Protein AF-U6B4I3-F1 (afdb_monomer_lite)

Sequence (49 aa):
MDNVSFHKRDDILHALEKAGHQVEFLPPYSPDLNNIEHKWEQAKRKKGE

Radius of gyration: 14.2 Å; chains: 1; bounding box: 20×22×41 Å

Organism: NCBI:txid1261131

pLDDT: mean 89.5, std 8.9, range [52.44, 97.69]

Structure (mmCIF, N/CA/C/O backbone):
data_AF-U6B4I3-F1
#
_entry.id   AF-U6B4I3-F1
#
loop_
_atom_site.group_PDB
_atom_site.id
_atom_site.type_symbol
_atom_site.label_atom_id
_atom_site.label_alt_id
_atom_site.label_comp_id
_atom_site.label_asym_id
_atom_site.label_entity_id
_atom_site.label_seq_id
_atom_site.pdbx_PDB_ins_code
_atom_site.Cartn_x
_atom_site.Cartn_y
_atom_site.Cartn_z
_atom_site.occupancy
_atom_site.B_iso_or_equiv
_atom_site.auth_seq_id
_atom_site.auth_comp_id
_atom_site.auth_asym_id
_atom_site.auth_atom_id
_atom_site.pdbx_PDB_model_num
ATOM 1 N N . MET A 1 1 ? -4.569 1.937 -1.457 1.00 91.62 1 MET A N 1
ATOM 2 C CA . MET A 1 1 ? -3.458 1.251 -0.764 1.00 91.62 1 MET A CA 1
ATOM 3 C C . MET A 1 1 ? -2.558 2.306 -0.150 1.00 91.62 1 MET A C 1
ATOM 5 O O . MET A 1 1 ? -2.373 3.349 -0.774 1.00 91.62 1 MET A O 1
ATOM 9 N N . ASP A 1 2 ? -2.037 2.089 1.056 1.00 90.81 2 ASP A N 1
ATOM 10 C CA . ASP A 1 2 ? -1.041 3.012 1.604 1.00 90.81 2 ASP A CA 1
ATOM 11 C C . ASP A 1 2 ? 0.287 2.936 0.811 1.00 90.81 2 ASP A C 1
ATOM 13 O O . ASP A 1 2 ? 0.457 2.128 -0.106 1.00 90.81 2 ASP A O 1
ATOM 17 N N . ASN A 1 3 ? 1.218 3.840 1.114 1.00 90.56 3 ASN A N 1
ATOM 18 C CA . ASN A 1 3 ? 2.454 4.007 0.346 1.00 90.56 3 ASN A CA 1
ATOM 19 C C . ASN A 1 3 ? 3.621 3.128 0.813 1.00 90.56 3 ASN A C 1
ATOM 21 O O . ASN A 1 3 ? 4.759 3.388 0.403 1.00 90.56 3 ASN A O 1
ATOM 25 N N . VAL A 1 4 ? 3.388 2.126 1.666 1.00 89.94 4 VAL A N 1
ATOM 26 C CA . VAL A 1 4 ? 4.494 1.349 2.231 1.00 89.94 4 VAL A CA 1
ATOM 27 C C . VAL A 1 4 ? 5.207 0.558 1.127 1.00 89.94 4 VAL A C 1
ATOM 29 O O . VAL A 1 4 ? 4.585 0.037 0.202 1.00 89.94 4 VAL A O 1
ATOM 32 N N . SER A 1 5 ? 6.541 0.497 1.195 1.00 91.44 5 SER A N 1
ATOM 33 C CA . SER A 1 5 ? 7.402 -0.007 0.114 1.00 91.44 5 SER A CA 1
ATOM 34 C C . SER A 1 5 ? 7.051 -1.421 -0.344 1.00 91.44 5 SER A C 1
ATOM 36 O O . SER A 1 5 ? 7.130 -1.714 -1.535 1.00 91.44 5 SER A O 1
ATOM 38 N N . PHE A 1 6 ? 6.603 -2.290 0.566 1.00 92.00 6 PHE A N 1
ATOM 39 C CA . PHE A 1 6 ? 6.208 -3.645 0.200 1.00 92.00 6 PHE A CA 1
ATOM 40 C C . PHE A 1 6 ? 4.936 -3.696 -0.652 1.00 92.00 6 PHE A C 1
ATOM 42 O O . PHE A 1 6 ? 4.826 -4.615 -1.445 1.00 92.00 6 PHE A O 1
ATOM 49 N N . HIS A 1 7 ? 4.029 -2.715 -0.592 1.00 92.25 7 HIS A N 1
ATOM 50 C CA . HIS A 1 7 ? 2.862 -2.660 -1.485 1.00 92.25 7 HIS A CA 1
ATOM 51 C C . HIS A 1 7 ? 3.203 -2.282 -2.930 1.00 92.25 7 HIS A C 1
ATOM 53 O O . HIS A 1 7 ? 2.359 -2.418 -3.812 1.00 92.25 7 HIS A O 1
ATOM 59 N N . LYS A 1 8 ? 4.429 -1.810 -3.177 1.00 93.06 8 LYS A N 1
ATOM 60 C CA . LYS A 1 8 ? 4.913 -1.392 -4.499 1.00 93.06 8 LYS A CA 1
ATOM 61 C C . LYS A 1 8 ? 5.775 -2.450 -5.182 1.00 93.06 8 LYS A C 1
ATOM 63 O O . LYS A 1 8 ? 6.384 -2.160 -6.202 1.00 93.06 8 LYS A O 1
ATOM 68 N N . ARG A 1 9 ? 5.872 -3.655 -4.613 1.00 96.12 9 ARG A N 1
ATOM 69 C CA . ARG A 1 9 ? 6.603 -4.749 -5.252 1.00 96.12 9 ARG A CA 1
ATOM 70 C C . ARG A 1 9 ? 5.864 -5.216 -6.504 1.00 96.12 9 ARG A C 1
ATOM 72 O O . ARG A 1 9 ? 4.654 -5.439 -6.461 1.00 96.12 9 ARG A O 1
ATOM 79 N N . ASP A 1 10 ? 6.614 -5.435 -7.577 1.00 95.62 10 ASP A N 1
ATOM 80 C CA . ASP A 1 10 ? 6.059 -5.824 -8.877 1.00 95.62 10 ASP A CA 1
ATOM 81 C C . ASP A 1 10 ? 5.287 -7.146 -8.827 1.00 95.62 10 ASP A C 1
ATOM 83 O O . ASP A 1 10 ? 4.279 -7.302 -9.508 1.00 95.62 10 ASP A O 1
ATOM 87 N N . ASP A 1 11 ? 5.711 -8.099 -7.994 1.00 96.38 11 ASP A N 1
ATOM 88 C CA . ASP A 1 11 ? 5.024 -9.385 -7.852 1.00 96.38 11 ASP A CA 1
ATOM 89 C C . ASP A 1 11 ? 3.606 -9.234 -7.282 1.00 96.38 11 ASP A C 1
ATOM 91 O O . ASP A 1 11 ? 2.676 -9.901 -7.739 1.00 96.38 11 ASP A O 1
ATOM 95 N N . ILE A 1 12 ? 3.421 -8.313 -6.336 1.00 95.50 12 ILE A N 1
ATOM 96 C CA . ILE A 1 12 ? 2.113 -7.993 -5.760 1.00 95.50 12 ILE A CA 1
ATOM 97 C C . ILE A 1 12 ? 1.246 -7.245 -6.775 1.00 95.50 12 ILE A C 1
ATOM 99 O O . ILE A 1 12 ? 0.073 -7.582 -6.938 1.00 95.50 12 ILE A O 1
ATOM 103 N N . LEU A 1 13 ? 1.811 -6.259 -7.478 1.00 96.31 13 LEU A N 1
ATOM 104 C CA . LEU A 1 13 ? 1.077 -5.488 -8.484 1.00 96.31 13 LEU A CA 1
ATOM 105 C C . LEU A 1 13 ? 0.610 -6.371 -9.646 1.00 96.31 13 LEU A C 1
ATOM 107 O O . LEU A 1 13 ? -0.566 -6.324 -10.001 1.00 96.31 13 LEU A O 1
ATOM 111 N N . HIS A 1 14 ? 1.474 -7.250 -10.161 1.00 96.94 14 HIS A N 1
ATOM 112 C CA . HIS A 1 14 ? 1.104 -8.212 -11.200 1.00 96.94 14 HIS A CA 1
ATOM 113 C C . HIS A 1 14 ? 0.032 -9.202 -10.735 1.00 96.94 14 HIS A C 1
ATOM 115 O O . HIS A 1 14 ? -0.851 -9.565 -11.511 1.00 96.94 14 HIS A O 1
ATOM 121 N N . ALA A 1 15 ? 0.084 -9.659 -9.479 1.00 96.75 15 ALA A N 1
ATOM 122 C CA . ALA A 1 15 ? -0.945 -10.545 -8.942 1.00 96.75 15 ALA A CA 1
ATOM 123 C C . ALA A 1 15 ? -2.319 -9.854 -8.890 1.00 96.75 15 ALA A C 1
ATOM 125 O O . ALA A 1 15 ? -3.329 -10.472 -9.228 1.00 96.75 15 ALA A O 1
ATOM 126 N N . LEU A 1 16 ? -2.349 -8.573 -8.509 1.00 96.50 16 LEU A N 1
ATOM 127 C CA . LEU A 1 16 ? -3.567 -7.760 -8.467 1.00 96.50 16 LEU A CA 1
ATOM 128 C C . LEU A 1 16 ? -4.110 -7.480 -9.874 1.00 96.50 16 LEU A C 1
ATOM 130 O O . LEU A 1 16 ? -5.300 -7.680 -10.112 1.00 96.50 16 LEU A O 1
ATOM 134 N N . GLU A 1 17 ? -3.244 -7.119 -10.821 1.00 97.12 17 GLU A N 1
ATOM 135 C CA . GLU A 1 17 ? -3.622 -6.905 -12.221 1.00 97.12 17 GLU A CA 1
ATOM 136 C C . GLU A 1 17 ? -4.175 -8.187 -12.860 1.00 97.12 17 GLU A C 1
ATOM 138 O O . GLU A 1 17 ? -5.231 -8.166 -13.491 1.00 97.12 17 GLU A O 1
ATOM 143 N N . LYS A 1 18 ? -3.526 -9.337 -12.628 1.00 97.69 18 LYS A N 1
ATOM 144 C CA . LYS A 1 18 ? -3.996 -10.646 -13.110 1.00 97.69 18 LYS A CA 1
ATOM 145 C C . LYS A 1 18 ? -5.360 -11.033 -12.529 1.00 97.69 18 LYS A C 1
ATOM 147 O O . LYS A 1 18 ? -6.116 -11.752 -13.179 1.00 97.69 18 LYS A O 1
ATOM 152 N N . ALA A 1 19 ? -5.676 -10.568 -11.323 1.00 97.62 19 ALA A N 1
ATOM 153 C CA . ALA A 1 19 ? -6.993 -10.727 -10.713 1.00 97.62 19 ALA A CA 1
ATOM 154 C C . ALA A 1 19 ? -8.040 -9.727 -11.253 1.00 97.62 19 ALA A C 1
ATOM 156 O O . ALA A 1 19 ? -9.201 -9.793 -10.856 1.00 97.62 19 ALA A O 1
ATOM 157 N N . GLY A 1 20 ? -7.661 -8.828 -12.169 1.00 97.69 20 GLY A N 1
ATOM 158 C CA . GLY A 1 20 ? -8.538 -7.810 -12.748 1.00 97.69 20 GLY A CA 1
ATOM 159 C C . GLY A 1 20 ? -8.710 -6.574 -11.864 1.00 97.69 20 GLY A C 1
ATOM 160 O O . GLY A 1 20 ? -9.700 -5.857 -12.000 1.00 97.69 20 GLY A O 1
ATOM 161 N N . HIS A 1 21 ? -7.780 -6.328 -10.939 1.00 97.19 21 HIS A N 1
ATOM 162 C CA . HIS A 1 21 ? -7.813 -5.178 -10.040 1.00 97.19 21 HIS A CA 1
ATOM 163 C C . HIS A 1 21 ? -6.781 -4.124 -10.438 1.00 97.19 21 HIS A C 1
ATOM 165 O O . HIS A 1 21 ? -5.664 -4.442 -10.837 1.00 97.19 21 HIS A O 1
ATOM 171 N N . GLN A 1 22 ? -7.143 -2.855 -10.257 1.00 94.06 22 GLN A N 1
ATOM 172 C CA . GLN A 1 22 ? -6.224 -1.730 -10.380 1.00 94.06 22 GLN A CA 1
ATOM 173 C C . GLN A 1 22 ? -5.877 -1.197 -8.989 1.00 94.06 22 GLN A C 1
ATOM 175 O O . GLN A 1 22 ? -6.733 -1.122 -8.106 1.00 94.06 22 GLN A O 1
ATOM 180 N N . VAL A 1 23 ? -4.607 -0.851 -8.782 1.00 94.06 23 VAL A N 1
ATOM 181 C CA . VAL A 1 23 ? -4.118 -0.351 -7.494 1.00 94.06 23 VAL A CA 1
ATOM 182 C C . VAL A 1 23 ? -4.075 1.168 -7.510 1.00 94.06 23 VAL A C 1
ATOM 184 O O . VAL A 1 23 ? -3.314 1.765 -8.264 1.00 94.06 23 VAL A O 1
ATOM 187 N N . GLU A 1 24 ? -4.842 1.785 -6.616 1.00 93.38 24 GLU A N 1
ATOM 188 C CA . GLU A 1 24 ? -4.750 3.213 -6.322 1.00 93.38 24 GLU A CA 1
ATOM 189 C C . GLU A 1 24 ? -3.947 3.431 -5.038 1.00 93.38 24 GLU A C 1
ATOM 191 O O . GLU A 1 24 ? -4.277 2.893 -3.972 1.00 93.38 24 GLU A O 1
ATOM 196 N N . PHE A 1 25 ? -2.876 4.217 -5.130 1.00 92.75 25 PHE A N 1
ATOM 197 C CA . PHE A 1 25 ? -2.070 4.604 -3.977 1.00 92.75 25 PHE A CA 1
ATOM 198 C C . PHE A 1 25 ? -2.579 5.915 -3.387 1.00 92.75 25 PHE A C 1
ATOM 200 O O . PHE A 1 25 ? -2.853 6.871 -4.110 1.00 92.75 25 PHE A O 1
ATOM 207 N N . LEU A 1 26 ? -2.677 5.963 -2.061 1.00 92.19 26 LEU A N 1
ATOM 208 C CA . LEU A 1 26 ? -3.019 7.192 -1.351 1.00 92.19 26 LEU A CA 1
ATOM 209 C C . LEU A 1 26 ? -1.891 8.229 -1.507 1.00 92.19 26 LEU A C 1
ATOM 211 O O . LEU A 1 26 ? -0.735 7.845 -1.702 1.00 92.19 26 LEU A O 1
ATOM 215 N N . PRO A 1 27 ? -2.167 9.538 -1.384 1.00 91.25 27 PRO A N 1
ATOM 216 C CA . PRO A 1 27 ? -1.115 10.541 -1.281 1.00 91.25 27 PRO A CA 1
ATOM 217 C C . PRO A 1 27 ? -0.225 10.295 -0.042 1.00 91.25 27 PRO A C 1
ATOM 219 O O . PRO A 1 27 ? -0.671 9.694 0.944 1.00 91.25 27 PRO A O 1
ATOM 222 N N . PRO A 1 28 ? 1.049 10.728 -0.057 1.00 87.25 28 PRO A N 1
ATOM 223 C CA . PRO A 1 28 ? 1.925 10.631 1.109 1.00 87.25 28 PRO A CA 1
ATOM 224 C C . PRO A 1 28 ? 1.305 11.283 2.351 1.00 87.25 28 PRO A C 1
ATOM 226 O O . PRO A 1 28 ? 0.632 12.306 2.247 1.00 87.25 28 PRO A O 1
ATOM 229 N N . TYR A 1 29 ? 1.542 10.683 3.523 1.00 85.00 29 TYR A N 1
ATOM 230 C CA . TYR A 1 29 ? 1.090 11.194 4.826 1.00 85.00 29 TYR A CA 1
ATOM 231 C C . TYR A 1 29 ? -0.408 11.538 4.897 1.00 85.00 29 TYR A C 1
ATOM 233 O O . TYR A 1 29 ? -0.787 12.493 5.566 1.00 85.00 29 TYR A O 1
ATOM 241 N N . SER A 1 30 ? -1.262 10.759 4.224 1.00 87.62 30 SER A N 1
ATOM 242 C CA . SER A 1 30 ? -2.722 10.944 4.229 1.00 87.62 30 SER A CA 1
ATOM 243 C C . SER A 1 30 ? -3.445 9.844 5.025 1.00 87.62 30 SER A C 1
ATOM 245 O O . SER A 1 30 ? -4.168 9.042 4.428 1.00 87.62 30 SER A O 1
ATOM 247 N N . PRO A 1 31 ? -3.249 9.756 6.357 1.00 83.00 31 PRO A N 1
ATOM 248 C CA . PRO A 1 31 ? -3.889 8.730 7.183 1.00 83.00 31 PRO A CA 1
ATOM 249 C C . PRO A 1 31 ? -5.417 8.853 7.177 1.00 83.00 31 PRO A C 1
ATOM 251 O O . PRO A 1 31 ? -6.102 7.836 7.197 1.00 83.00 31 PRO A O 1
ATOM 254 N N . ASP A 1 32 ? -5.950 10.071 7.040 1.00 85.81 32 ASP A N 1
ATOM 255 C CA . ASP A 1 32 ? -7.395 10.334 6.975 1.00 85.81 32 ASP A CA 1
ATOM 256 C C . ASP A 1 32 ? -8.066 9.699 5.746 1.00 85.81 32 ASP A C 1
ATOM 258 O O . ASP A 1 32 ? -9.271 9.464 5.739 1.00 85.81 32 ASP A O 1
ATOM 262 N N . LEU A 1 33 ? -7.289 9.397 4.700 1.00 86.88 33 LEU A N 1
ATOM 263 C CA . LEU A 1 33 ? -7.776 8.727 3.492 1.00 86.88 33 LEU A CA 1
ATOM 264 C C . LEU A 1 33 ? -7.678 7.198 3.586 1.00 86.88 33 LEU A C 1
ATOM 266 O O . LEU A 1 33 ? -8.095 6.491 2.666 1.00 86.88 33 LEU A O 1
ATOM 270 N N . ASN A 1 34 ? -7.130 6.663 4.681 1.00 89.50 34 ASN A N 1
ATOM 271 C CA . ASN A 1 34 ? -6.998 5.231 4.888 1.00 89.50 34 ASN A CA 1
ATOM 272 C C . ASN A 1 34 ? -8.128 4.695 5.776 1.00 89.50 34 ASN A C 1
ATOM 274 O O . ASN A 1 34 ? -8.030 4.651 7.001 1.00 89.50 34 ASN A O 1
ATOM 278 N N . ASN A 1 35 ? -9.194 4.203 5.141 1.00 86.50 35 ASN A N 1
ATOM 279 C CA . ASN A 1 35 ? -10.389 3.698 5.829 1.00 86.50 35 ASN A CA 1
ATOM 280 C C . ASN A 1 35 ? -10.113 2.604 6.888 1.00 86.50 35 ASN A C 1
ATOM 282 O O . ASN A 1 35 ? -10.942 2.396 7.778 1.00 86.50 35 ASN A O 1
ATOM 286 N N . ILE A 1 36 ? -8.977 1.894 6.813 1.00 89.12 36 ILE A N 1
ATOM 287 C CA . ILE A 1 36 ? -8.599 0.883 7.812 1.00 89.12 36 ILE A CA 1
ATOM 288 C C . ILE A 1 36 ? -8.243 1.506 9.172 1.00 89.12 36 ILE A C 1
ATOM 290 O O . ILE A 1 36 ? -8.479 0.873 10.199 1.00 89.12 36 ILE A O 1
ATOM 294 N N . GLU A 1 37 ? -7.761 2.751 9.211 1.00 88.50 37 GLU A N 1
ATOM 295 C CA . GLU A 1 37 ? -7.396 3.439 10.458 1.00 88.50 37 GLU A CA 1
ATOM 296 C C . GLU A 1 37 ? -8.614 3.589 11.371 1.00 88.50 37 GLU A C 1
ATOM 298 O O . GLU A 1 37 ? -8.567 3.241 12.549 1.00 88.50 37 GLU A O 1
ATOM 303 N N . HIS A 1 38 ? -9.771 3.952 10.809 1.00 88.56 38 HIS A N 1
ATOM 304 C CA . HIS A 1 38 ? -11.028 4.007 11.559 1.00 88.56 38 HIS A CA 1
ATOM 305 C C . HIS A 1 38 ? -11.413 2.658 12.179 1.00 88.56 38 HIS A C 1
ATOM 307 O O . HIS A 1 38 ? -12.001 2.615 13.263 1.00 88.56 38 HIS A O 1
ATOM 313 N N . LYS A 1 39 ? -11.096 1.541 11.512 1.00 90.19 39 LYS A N 1
ATOM 314 C CA . LYS A 1 39 ? -11.344 0.199 12.054 1.00 90.19 39 LYS A CA 1
ATOM 315 C C . LYS A 1 39 ? -10.384 -0.119 13.199 1.00 90.19 39 LYS A C 1
ATOM 317 O O . LYS A 1 39 ? -10.821 -0.687 14.202 1.00 90.19 39 LYS A O 1
ATOM 322 N N . TRP A 1 40 ? -9.119 0.280 13.088 1.00 89.88 40 TRP A N 1
ATOM 323 C CA . TRP A 1 40 ? -8.139 0.115 14.159 1.00 89.88 40 TRP A CA 1
ATOM 324 C C . TRP A 1 40 ? -8.474 0.946 15.392 1.00 89.88 40 TRP A C 1
ATOM 326 O O . TRP A 1 40 ? -8.415 0.413 16.497 1.00 89.88 40 TRP A O 1
ATOM 336 N N . GLU A 1 41 ? -8.902 2.195 15.226 1.00 88.44 41 GLU A N 1
ATOM 337 C CA . GLU A 1 41 ? -9.335 3.042 16.343 1.00 88.44 41 GLU A CA 1
ATOM 338 C C . GLU A 1 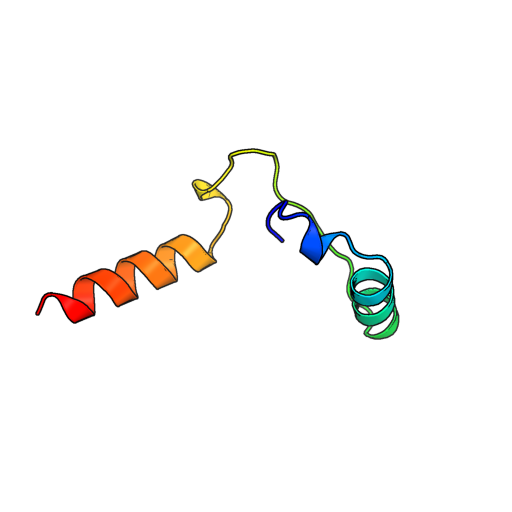41 ? -10.516 2.418 17.104 1.00 88.44 41 GLU A C 1
ATOM 340 O O . GLU A 1 41 ? -10.501 2.328 18.335 1.00 88.44 41 GLU A O 1
ATOM 345 N N . GLN A 1 42 ? -11.499 1.860 16.386 1.00 89.38 42 GLN A N 1
ATOM 346 C CA . GLN A 1 42 ? -12.594 1.107 17.009 1.00 89.38 42 GLN A CA 1
ATOM 347 C C . GLN A 1 42 ? -12.096 -0.125 17.778 1.00 89.38 42 GLN A C 1
ATOM 349 O O . GLN A 1 42 ? -12.566 -0.391 18.886 1.00 89.38 42 GLN A O 1
ATOM 354 N N . ALA A 1 43 ? -11.163 -0.886 17.201 1.00 91.38 43 ALA A N 1
ATOM 355 C CA . ALA A 1 43 ? -10.613 -2.089 17.821 1.00 91.38 43 ALA A CA 1
ATOM 356 C C . ALA A 1 43 ? -9.771 -1.775 19.071 1.00 91.38 43 ALA A C 1
ATOM 358 O O . ALA A 1 43 ? -9.873 -2.488 20.068 1.00 91.38 43 ALA A O 1
ATOM 359 N N . LYS A 1 44 ? -8.975 -0.698 19.042 1.00 90.00 44 LYS A N 1
ATOM 360 C CA . LYS A 1 44 ? -8.185 -0.224 20.189 1.00 90.00 44 LYS A CA 1
ATOM 361 C C . LYS A 1 44 ? -9.086 0.218 21.337 1.00 90.00 44 LYS A C 1
ATOM 363 O O . LYS A 1 44 ? -8.831 -0.168 22.473 1.00 90.00 44 LYS A O 1
ATOM 368 N N . ARG A 1 45 ? -10.168 0.951 21.047 1.00 88.06 45 ARG A N 1
ATOM 369 C CA . ARG A 1 45 ? -11.126 1.394 22.071 1.00 88.06 45 ARG A CA 1
ATOM 370 C C . ARG A 1 45 ? -11.770 0.217 22.811 1.00 88.06 45 ARG A C 1
ATOM 372 O O . ARG A 1 45 ? -11.828 0.238 24.030 1.00 88.06 45 ARG A O 1
ATOM 379 N N . LYS A 1 46 ? -12.167 -0.837 22.087 1.00 74.00 46 LYS A N 1
ATOM 380 C CA . LYS A 1 46 ? -12.750 -2.063 22.671 1.00 74.00 46 LYS A CA 1
ATOM 381 C C . LYS A 1 46 ? -11.785 -2.874 23.544 1.00 74.00 46 LYS A C 1
ATOM 383 O O . LYS A 1 46 ? -12.237 -3.718 24.299 1.00 74.00 46 LYS A O 1
ATOM 388 N N . LYS A 1 47 ? -10.468 -2.686 23.406 1.00 66.44 47 LYS A N 1
ATOM 389 C CA . LYS A 1 47 ? -9.460 -3.360 24.246 1.00 66.44 47 LYS A CA 1
ATOM 390 C C . LYS A 1 47 ? -9.246 -2.677 25.601 1.00 66.44 47 LY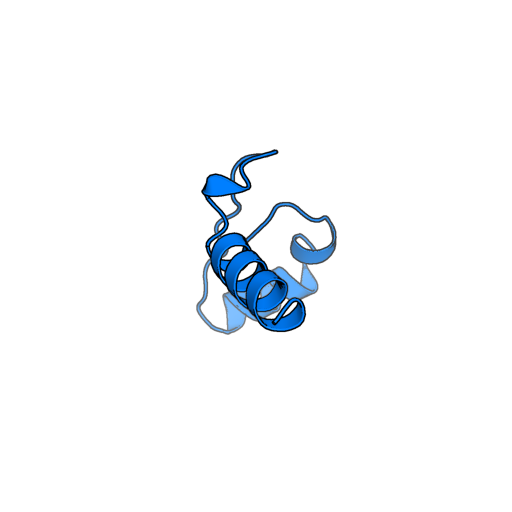S A C 1
ATOM 392 O O . LYS A 1 47 ? -8.562 -3.252 26.440 1.00 66.44 47 LYS A O 1
ATOM 397 N N . GLY A 1 48 ? -9.738 -1.448 25.766 1.00 60.75 48 GLY A N 1
ATOM 398 C CA . GLY A 1 48 ? -9.620 -0.673 27.003 1.00 60.75 48 GLY A CA 1
ATOM 399 C C . GLY A 1 48 ? -10.857 -0.724 27.906 1.00 60.75 48 GLY A C 1
ATOM 400 O O . GLY A 1 48 ? -10.825 -0.103 28.964 1.00 60.75 48 GLY A O 1
ATOM 401 N N . GLU A 1 49 ? -11.917 -1.421 27.481 1.00 52.44 49 GLU A N 1
ATOM 402 C CA . GLU A 1 49 ? -13.100 -1.790 28.280 1.00 52.44 49 GLU A CA 1
ATOM 403 C C . GLU A 1 49 ? -12.907 -3.196 28.865 1.00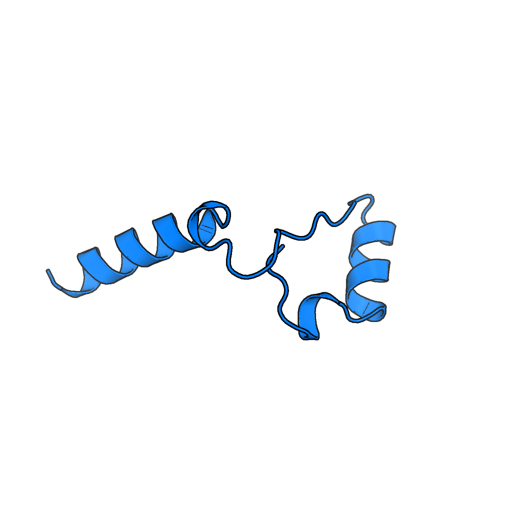 52.44 49 GLU A C 1
ATOM 405 O O . GLU A 1 49 ? -13.303 -3.401 30.034 1.00 52.44 49 GLU A O 1
#

Foldseek 3Di:
DEDDPVCVDPVNCVVQVVVVHDDDYDPPPPVVPVPVVVVVVVVVVVVVD

Secondary structure (DSSP, 8-state):
----GGGG-HHHHHHHHHTT--PPPPPTT-GGG-HHHHHHHHHHHHT--

InterPro domains:
  IPR036397 Ribonuclease H superfamily [G3DSA:3.30.420.10] (1-48)
  IPR038717 Tc1-like transposase, DDE domain [PF13358] (1-46)

=== Feature glossary ===
A reading guide for the features in this record.

Start from the sequence.

  · This is the polypeptide sequence — one letter per residue, N-terminus first. Length ranges from a few dozen residues for small domains to over a thousand for large multi-domain proteins.

Fold it, and you get atomic coordinates and the backbone conformation that goes with them.

  · Structure coordinates are given as an mmCIF _atom_site loop: one row per atom with element, residue name, chain id, sequence number, and x/y/z position in Å. Only the four main-chain atoms per residue are included here; side chains are omitted to keep the record compact.

  · Backbone dihedral angles. Every residue except chain termini has a φ (preceding-C → N → Cα → C) and a ψ (N → Cα → C → next-N). They are reported in degrees following the IUPAC sign convention. Secondary structure is essentially a statement about which (φ, ψ) basin each residue occupies.

  · The SS8 string is DSSP's per-residue secondary-structure call. α-helix (H) means an i→i+4 H-bond ladder; β-strand (E) means the residue participates in a β-sheet; 3₁₀ (G) and π (I) are tighter and wider helices; T/S are turns/bends; '-' is loop.

  · SS3 is a coarse helix/strand/coil call (letters a/b/c) made by the P-SEA algorithm from inter-Cα distances and dihedrals. It is less detailed than DSSP but needs only Cα positions.

Summarize the fold with a handful of shape descriptors and a per-residue structural alphabet.

  · Radius of gyration (Rg) is the root-mean-square distance of Cα atoms from their centroid — a single number for overall size and compactness. A globular domain of N residues has Rg ≈ 2.2·N^0.38 Å; an extended or disordered chain has a much larger Rg. The Cα contact count is the number of residue pairs whose Cα atoms are within 8 Å and are more than four positions apart in sequence — a standard proxy for tertiary packing density. The bounding box is the smallest axis-ali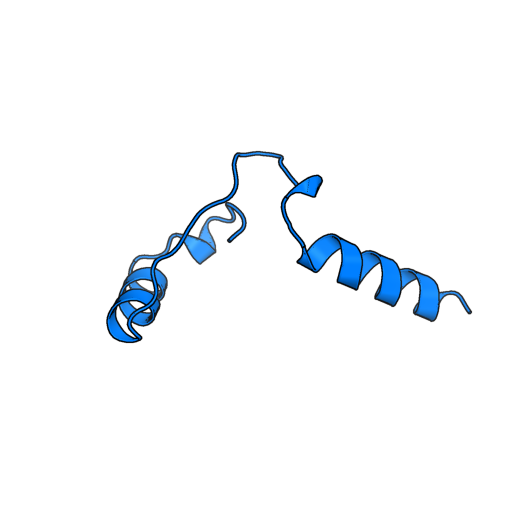gned box enclosing all Cα atoms.

  · The Foldseek 3Di string encodes local tertiary geometry as a 20-letter alphabet — one character per residue — derived from the relative positions of nearby Cα atoms. Unlike the amino-acid sequence, 3Di is a direct function of the 3D structure, so two proteins with the same fold have similar 3Di strings even at low sequence identity.

  · Solvent-accessible surface area (SASA) is the area in Å² traced out by the centre of a 1.4 Å probe sphere (a water molecule) rolled over the protein's van der Waals surface (Shrake–Rupley / Lee–Richards construction). Buried residues have near-zero SASA; fully exposed residues can exceed 200 Å². The total SASA scales roughly with the number of surface residues.

Ask how reliable the model is.

  · pLDDT (predicted Local Distance Difference Test) is AlphaFold's per-residue confidence score, ranging from 0 to 100. Values above 90 indicate high confidence (typically well-packed cores); 70–90 is confident; 50–70 low confidence; below 50 usually means the region is disordered or the prediction is unreliable there. AlphaFold stores pLDDT in the mmCIF B-factor column.

  · B-factor (Debye–Waller factor) reflects atomic displacement in the crystal lattice. It is an experimental observable (units Å²), not a prediction; low values mean the atom is pinned down, high values mean it moves or is heterogeneous across the crystal.

  · Predicted Aligned Error (PAE) is an AlphaFold confidence matrix: entry (i, j) is the expected error in the position of residue j, in ångströms, when the prediction is superimposed on the true structure at residue i. Low PAE within a block of residues means that block is internally rigid and well-predicted; high PAE between two blocks means their relative placement is uncertain even if each block individually is confident.

Place it in context: what it resembles, what it is annotated as, and how it looks.

  · Nearest PDB neighbors are the top structural matches found by Foldseek when searching this structure against the entire Protein Data Bank. Each hit reports a TM-score (0 to 1; >0.5 almost always implies the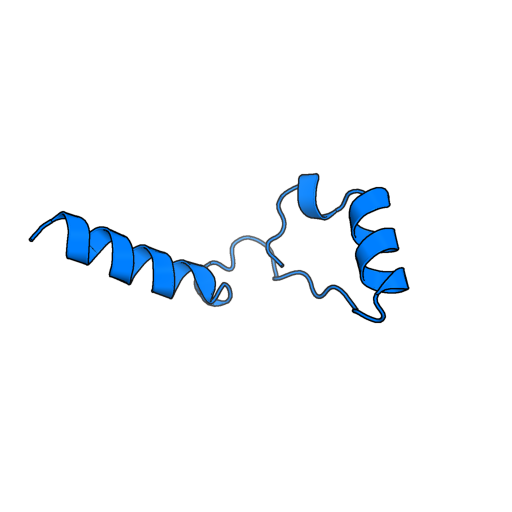 same fold) and an E-value. These are *structural* homologs — they may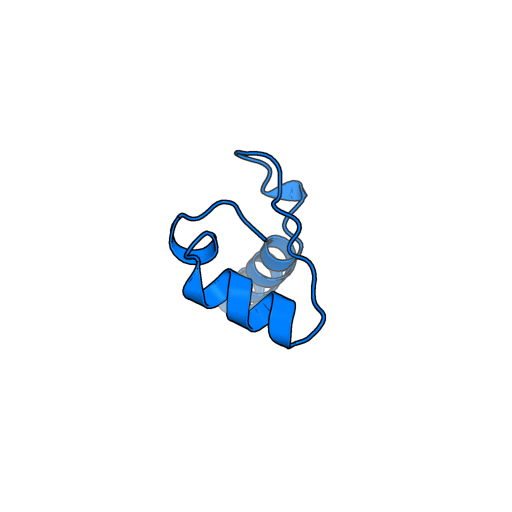 share no detectable sequence similarity.

  · Functional annotations link the protein to curated databases. InterPro entries identify conserved domains and families by matching the sequence against member-database signatures (Pfam, PROSITE, CDD, …). Gene Ontology (GO) terms describe molecular function, biological process, and cellular component in a controlled vocabulary. CATH places the structure in a hierarchical fold classification (Class/Architecture/Topology/Homologous-superfamily). The organism is the source species.

  · Three diagnostic plots accompany the record. The Cα contact map visualizes the tertiary structure as a 2D adjacency matrix (8 Å cutoff, sequence-local contacts suppressed). The Ramachandran plot shows the distribution of backbone (φ, ψ) torsions, with points in the α and β basins reflecting secondary structure content. The PAE plot shows AlphaFold's inter-residue confidence as a color matrix.

  · Six rendered views show the 3D structure from the faces of a cube — i.e. along ±x, ±y, ±z. Rendering representation is drawn randomly per protein from cartoon (secondary-structure ribbons), sticks (backbone bonds), or molecular surface; coloring is either N→C rainbow (blue at the N-terminus through red at the C-terminus) or one color per chain.